Protein AF-A0A1I1DSZ1-F1 (afdb_monomer_lite)

Structure (mmCIF, N/CA/C/O backbone):
data_AF-A0A1I1DSZ1-F1
#
_entry.id   AF-A0A1I1DSZ1-F1
#
loop_
_atom_site.group_PDB
_atom_site.id
_atom_site.type_symbol
_atom_site.label_atom_id
_atom_site.label_alt_id
_atom_site.label_comp_id
_atom_site.label_asym_id
_atom_site.label_entity_id
_atom_site.label_seq_id
_atom_site.pdbx_PDB_ins_code
_atom_site.Cartn_x
_atom_site.Cartn_y
_atom_site.Cartn_z
_atom_site.occupancy
_atom_site.B_iso_or_equiv
_atom_site.auth_seq_id
_atom_site.auth_comp_id
_atom_site.auth_asym_id
_atom_site.auth_atom_id
_atom_site.pdbx_PDB_model_num
ATOM 1 N N . MET A 1 1 ? -12.178 -10.211 32.747 1.00 50.91 1 MET A N 1
ATOM 2 C CA . MET A 1 1 ? -12.895 -9.896 31.488 1.00 50.91 1 MET A CA 1
ATOM 3 C C . MET A 1 1 ? -11.875 -9.469 30.438 1.00 50.91 1 MET A C 1
ATOM 5 O O . MET A 1 1 ? -11.213 -8.455 30.633 1.00 50.91 1 MET A O 1
ATOM 9 N N . VAL A 1 2 ? -11.686 -10.250 29.371 1.00 56.44 2 VAL A N 1
ATOM 10 C CA . VAL A 1 2 ? -10.762 -9.901 28.275 1.00 56.44 2 VAL A CA 1
ATOM 11 C C . VAL A 1 2 ? -11.432 -8.839 27.404 1.00 56.44 2 VAL A C 1
ATOM 13 O O . VAL A 1 2 ? -12.460 -9.097 26.785 1.00 56.44 2 VAL A O 1
ATOM 16 N N . LYS A 1 3 ? -10.878 -7.623 27.383 1.00 55.81 3 LYS A N 1
ATOM 17 C CA . LYS A 1 3 ? -11.361 -6.529 26.530 1.00 55.81 3 LYS A CA 1
ATOM 18 C C . LYS A 1 3 ? -11.079 -6.880 25.066 1.00 55.81 3 LYS A C 1
ATOM 20 O O . LYS A 1 3 ? -9.922 -6.864 24.651 1.00 55.81 3 LYS A O 1
ATOM 25 N N . LYS A 1 4 ? -12.117 -7.193 24.284 1.00 61.94 4 LYS A N 1
ATOM 26 C CA . LYS A 1 4 ? -11.973 -7.396 22.836 1.00 61.94 4 LYS A CA 1
ATOM 27 C C . LYS A 1 4 ? -11.721 -6.039 22.171 1.00 61.94 4 LYS A C 1
ATOM 29 O O . LYS A 1 4 ? -12.481 -5.090 22.358 1.00 61.94 4 LYS A O 1
ATOM 34 N N . ARG A 1 5 ? -10.616 -5.933 21.434 1.00 66.88 5 ARG A N 1
ATOM 35 C CA . ARG A 1 5 ? -10.260 -4.757 20.632 1.00 66.88 5 ARG A CA 1
ATOM 36 C C . ARG A 1 5 ? -10.725 -4.992 19.198 1.00 66.88 5 ARG A C 1
ATOM 38 O O . ARG A 1 5 ? -10.250 -5.917 18.552 1.00 66.88 5 ARG A O 1
ATOM 45 N N . TYR A 1 6 ? -11.656 -4.172 18.722 1.00 75.12 6 TYR A N 1
ATOM 46 C CA . TYR A 1 6 ? -12.187 -4.221 17.364 1.00 75.12 6 TYR A CA 1
ATOM 47 C C . TYR A 1 6 ? -11.586 -3.106 16.516 1.00 75.12 6 TYR A C 1
ATOM 49 O O . TYR A 1 6 ? -11.375 -1.978 16.973 1.00 75.12 6 TYR A O 1
ATOM 57 N N . MET A 1 7 ? -11.312 -3.432 15.263 1.00 75.88 7 MET A N 1
ATOM 58 C CA . MET A 1 7 ? -10.764 -2.501 14.290 1.00 75.88 7 MET A CA 1
ATOM 59 C C . MET A 1 7 ? -11.829 -1.467 13.903 1.00 75.88 7 MET A C 1
ATOM 61 O O . MET A 1 7 ? -12.963 -1.823 13.588 1.00 75.88 7 MET A O 1
ATOM 65 N N . ASN A 1 8 ? -11.478 -0.183 13.962 1.00 82.88 8 ASN A N 1
ATOM 66 C CA . ASN A 1 8 ? -12.425 0.902 13.714 1.00 82.88 8 ASN A CA 1
ATOM 67 C C . ASN A 1 8 ? -12.707 1.068 12.206 1.00 82.88 8 ASN A C 1
ATOM 69 O O . ASN A 1 8 ? -11.882 0.680 11.376 1.00 82.88 8 ASN A O 1
ATOM 73 N N . LYS A 1 9 ? -13.837 1.683 11.821 1.00 83.06 9 LYS A N 1
ATOM 74 C CA . LYS A 1 9 ? -14.225 1.835 10.397 1.00 83.06 9 LYS A CA 1
ATOM 75 C C . LYS A 1 9 ? -13.147 2.534 9.553 1.00 83.06 9 LYS A C 1
ATOM 77 O O . LYS A 1 9 ? -12.882 2.122 8.428 1.00 83.06 9 LYS A O 1
ATOM 82 N N . ASN A 1 10 ? -12.493 3.551 10.112 1.00 84.31 10 ASN A N 1
ATOM 83 C CA . ASN A 1 10 ? -11.433 4.293 9.422 1.00 84.31 10 ASN A CA 1
ATOM 84 C C . ASN A 1 10 ? -10.191 3.430 9.170 1.00 84.31 10 ASN A C 1
ATOM 86 O O . ASN A 1 10 ? -9.587 3.523 8.107 1.00 84.31 10 ASN A O 1
ATOM 90 N N . ASN A 1 11 ? -9.854 2.542 10.105 1.00 85.31 11 ASN A N 1
ATOM 91 C CA . ASN A 1 11 ? -8.743 1.607 9.950 1.00 85.31 11 ASN A CA 1
ATOM 92 C C . ASN A 1 11 ? -9.037 0.577 8.864 1.00 85.31 11 ASN A C 1
ATOM 94 O O . ASN A 1 11 ? -8.162 0.256 8.067 1.00 85.31 11 ASN A O 1
ATOM 98 N N . TRP A 1 12 ? -10.277 0.082 8.816 1.00 87.81 12 TRP A N 1
ATOM 99 C CA . TRP A 1 12 ? -10.745 -0.797 7.746 1.00 87.81 12 TRP A CA 1
ATOM 100 C C . TRP A 1 12 ? -10.619 -0.133 6.374 1.00 87.81 12 TRP A C 1
ATOM 102 O O . TRP A 1 12 ? -10.145 -0.757 5.429 1.00 87.81 12 TRP A O 1
ATOM 112 N N . LEU A 1 13 ? -10.984 1.147 6.283 1.00 90.00 13 LEU A N 1
ATOM 113 C CA . LEU A 1 13 ? -10.827 1.954 5.073 1.00 90.00 13 LEU A CA 1
ATOM 114 C C . LEU A 1 13 ? -9.354 2.132 4.684 1.00 90.00 13 LEU A C 1
ATOM 116 O O . LEU A 1 13 ? -9.006 1.905 3.529 1.00 90.00 13 LEU A O 1
ATOM 120 N N . MET A 1 14 ? -8.485 2.479 5.640 1.00 88.94 14 MET A N 1
ATOM 121 C CA . MET A 1 14 ? -7.040 2.587 5.398 1.00 88.94 14 MET A CA 1
ATOM 122 C C . MET A 1 14 ? -6.441 1.257 4.940 1.00 88.94 14 MET A C 1
ATOM 124 O O . MET A 1 14 ? -5.673 1.238 3.983 1.00 88.94 14 MET A O 1
ATOM 128 N N . MET A 1 15 ? -6.830 0.143 5.563 1.00 91.19 15 MET A N 1
ATOM 129 C CA . MET A 1 15 ? -6.387 -1.190 5.160 1.00 91.19 15 MET A CA 1
ATOM 130 C C . MET A 1 15 ? -6.835 -1.512 3.730 1.00 91.19 15 MET A C 1
ATOM 132 O O . MET A 1 15 ? -6.018 -1.938 2.918 1.00 91.19 15 MET A O 1
ATOM 136 N N . GLY A 1 16 ? -8.106 -1.259 3.400 1.00 91.88 16 GLY A N 1
ATOM 137 C CA . GLY A 1 16 ? -8.635 -1.466 2.050 1.00 91.88 16 GLY A CA 1
ATOM 138 C C . GLY A 1 16 ? -7.912 -0.626 0.993 1.00 91.88 16 GLY A C 1
ATOM 139 O O . GLY A 1 16 ? -7.554 -1.143 -0.063 1.00 91.88 16 GLY A O 1
ATOM 140 N N . LEU A 1 17 ? -7.627 0.643 1.297 1.00 92.50 17 LEU A N 1
ATOM 141 C CA . LEU A 1 17 ? -6.847 1.524 0.424 1.00 92.50 17 LEU A CA 1
ATOM 142 C C . LEU A 1 17 ? -5.405 1.036 0.252 1.00 92.50 17 LEU A C 1
ATOM 144 O O . LEU A 1 17 ? -4.899 1.023 -0.867 1.00 92.50 17 LEU A O 1
ATOM 148 N N . GLY A 1 18 ? -4.757 0.595 1.332 1.00 91.75 18 GLY A N 1
ATOM 149 C CA . GLY A 1 18 ? -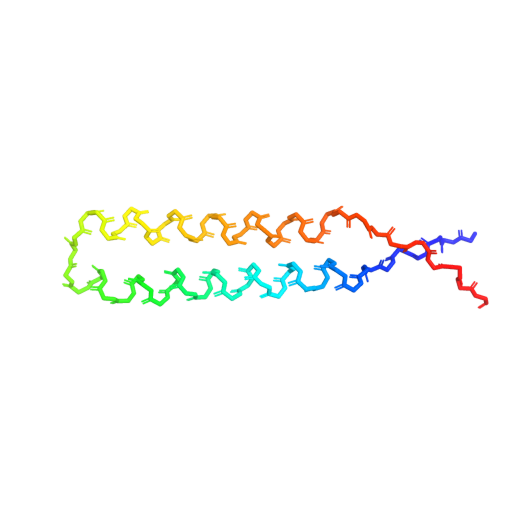3.412 0.027 1.275 1.00 91.75 18 GLY A CA 1
ATOM 150 C C . GLY A 1 18 ? -3.349 -1.205 0.370 1.00 91.75 18 GLY A C 1
ATOM 151 O O . GLY A 1 18 ? -2.493 -1.269 -0.508 1.00 91.75 18 GLY A O 1
ATOM 152 N N . ILE A 1 19 ? -4.312 -2.126 0.501 1.00 93.31 19 ILE A N 1
ATOM 153 C CA . ILE A 1 19 ? -4.421 -3.318 -0.356 1.00 93.31 19 ILE A CA 1
ATOM 154 C C . ILE A 1 19 ? -4.583 -2.920 -1.829 1.00 93.31 19 ILE A C 1
ATOM 156 O O . ILE A 1 19 ? -3.915 -3.489 -2.693 1.00 93.31 19 ILE A O 1
ATOM 160 N N . LEU A 1 20 ? -5.427 -1.926 -2.124 1.00 94.50 20 LEU A N 1
ATOM 161 C CA . LEU A 1 20 ? -5.635 -1.434 -3.487 1.00 94.50 20 LEU A CA 1
ATOM 162 C C . LEU A 1 20 ? -4.343 -0.863 -4.095 1.00 94.50 20 LEU A C 1
ATOM 164 O O . LEU A 1 20 ? -4.009 -1.169 -5.239 1.00 94.50 20 LEU A O 1
ATOM 168 N N . ILE A 1 21 ? -3.594 -0.069 -3.324 1.00 92.62 21 ILE A N 1
ATOM 169 C CA . ILE A 1 21 ? -2.311 0.511 -3.751 1.00 92.62 21 ILE A CA 1
ATOM 170 C C . ILE A 1 21 ? -1.276 -0.591 -4.001 1.00 92.62 21 ILE A C 1
ATOM 172 O O . ILE A 1 21 ? -0.591 -0.571 -5.024 1.00 92.62 21 ILE A O 1
ATOM 176 N N . THR A 1 22 ? -1.187 -1.586 -3.116 1.00 92.06 22 THR A N 1
ATOM 177 C CA . THR A 1 22 ? -0.303 -2.743 -3.310 1.00 92.06 22 THR A CA 1
ATOM 178 C C . THR A 1 22 ? -0.680 -3.523 -4.574 1.00 92.06 22 THR A C 1
ATOM 180 O O . THR A 1 22 ? 0.200 -3.908 -5.342 1.00 92.06 22 THR A O 1
ATOM 183 N N . PHE A 1 23 ? -1.974 -3.704 -4.849 1.00 90.50 23 PHE A N 1
ATOM 184 C CA . PHE A 1 23 ? -2.438 -4.378 -6.063 1.00 90.50 23 PHE A CA 1
ATOM 185 C C . PHE A 1 23 ? -2.073 -3.604 -7.342 1.00 90.50 23 PHE A C 1
ATOM 187 O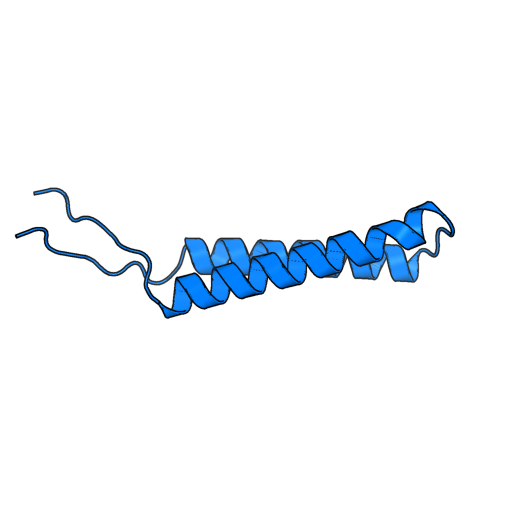 O . PHE A 1 23 ? -1.629 -4.202 -8.322 1.00 90.50 23 PHE A O 1
ATOM 194 N N . LEU A 1 24 ? -2.173 -2.270 -7.321 1.00 88.88 24 LEU A N 1
ATOM 195 C CA . LEU A 1 24 ? -1.704 -1.414 -8.417 1.00 88.88 24 LEU A CA 1
ATOM 196 C C . LEU A 1 24 ? -0.190 -1.536 -8.631 1.00 88.88 24 LEU A C 1
ATOM 198 O O . LEU A 1 24 ? 0.259 -1.674 -9.768 1.00 88.88 24 LEU A O 1
ATOM 202 N N . GLY A 1 25 ? 0.592 -1.545 -7.547 1.00 86.19 25 GLY A N 1
ATOM 203 C CA . GLY A 1 25 ? 2.036 -1.784 -7.596 1.00 86.19 25 GLY A CA 1
ATOM 204 C C . GLY A 1 25 ? 2.382 -3.128 -8.243 1.00 86.19 25 GLY A C 1
ATOM 205 O O . GLY A 1 25 ? 3.263 -3.190 -9.095 1.00 86.19 25 GLY A O 1
ATOM 206 N N . TYR A 1 26 ? 1.641 -4.187 -7.910 1.00 86.19 26 TYR A N 1
ATOM 207 C CA . TYR A 1 26 ? 1.799 -5.502 -8.535 1.00 86.19 26 TYR A CA 1
ATOM 208 C C . TYR A 1 26 ? 1.468 -5.483 -10.034 1.00 86.19 26 TYR A C 1
ATOM 210 O O . TYR A 1 26 ? 2.223 -6.027 -10.839 1.00 86.19 26 TYR A O 1
ATOM 218 N N . TYR A 1 27 ? 0.383 -4.816 -10.435 1.00 85.69 27 TYR A N 1
ATOM 219 C CA . TYR A 1 27 ? 0.013 -4.709 -11.848 1.00 85.69 27 TYR A CA 1
ATOM 220 C C . TYR A 1 27 ? 1.086 -3.988 -12.676 1.00 85.69 27 TYR A C 1
ATOM 222 O O . TYR A 1 27 ? 1.375 -4.387 -13.804 1.00 85.69 27 TYR A O 1
ATOM 230 N N . LEU A 1 28 ? 1.736 -2.978 -12.090 1.00 81.56 28 LEU A N 1
ATOM 231 C CA . LEU A 1 28 ? 2.849 -2.264 -12.715 1.00 81.56 28 LEU A CA 1
ATOM 232 C C . LEU A 1 28 ? 4.077 -3.155 -12.949 1.00 81.56 28 LEU A C 1
ATOM 234 O O . LEU A 1 28 ? 4.819 -2.887 -13.888 1.00 81.56 28 LEU A O 1
ATOM 238 N N . ILE A 1 29 ? 4.273 -4.229 -12.171 1.00 78.75 29 ILE A N 1
ATOM 239 C CA . ILE A 1 29 ? 5.393 -5.177 -12.337 1.00 78.75 29 ILE A CA 1
ATOM 240 C C . ILE A 1 29 ? 5.239 -6.043 -13.590 1.00 78.75 29 ILE A C 1
ATOM 242 O O . ILE A 1 29 ? 6.238 -6.360 -14.235 1.00 78.75 29 ILE A O 1
ATOM 246 N N . SER A 1 30 ? 4.014 -6.407 -13.975 1.00 69.38 30 SER A N 1
ATOM 247 C CA . SER A 1 30 ? 3.779 -7.303 -15.116 1.00 69.38 30 SER A CA 1
ATOM 248 C C . SER A 1 30 ? 4.356 -6.820 -16.461 1.00 69.38 30 SER A C 1
ATOM 250 O O . SER A 1 30 ? 4.818 -7.675 -17.215 1.00 69.38 30 SER A O 1
ATOM 252 N N . PRO A 1 31 ? 4.322 -5.524 -16.828 1.00 65.25 31 PRO A N 1
ATOM 253 C CA . PRO A 1 31 ? 5.007 -5.045 -18.032 1.00 65.25 31 PRO A CA 1
ATOM 254 C C . PRO A 1 31 ? 6.530 -4.920 -17.856 1.00 65.25 31 PRO A C 1
ATOM 256 O O . PRO A 1 31 ? 7.261 -5.105 -18.824 1.00 65.25 31 PRO A O 1
ATOM 259 N N . ILE A 1 32 ? 7.026 -4.676 -16.637 1.00 65.06 32 ILE A N 1
ATOM 260 C CA . ILE A 1 32 ? 8.468 -4.527 -16.354 1.00 65.06 32 ILE A CA 1
ATOM 261 C C . ILE A 1 32 ? 9.230 -5.837 -16.584 1.00 65.06 32 ILE A C 1
ATOM 263 O O . ILE A 1 32 ? 10.389 -5.819 -16.988 1.00 65.06 32 ILE A O 1
ATOM 267 N N . THR A 1 33 ? 8.599 -6.987 -16.340 1.00 66.38 33 THR A N 1
ATOM 268 C CA . THR A 1 33 ? 9.235 -8.292 -16.577 1.00 66.38 33 THR A CA 1
ATOM 269 C C . THR A 1 33 ? 9.408 -8.624 -18.060 1.00 66.38 33 THR A C 1
ATOM 271 O O . THR A 1 33 ? 10.168 -9.536 -18.377 1.00 66.38 33 THR A O 1
ATOM 274 N N . ARG A 1 34 ? 8.728 -7.903 -18.963 1.00 68.50 34 ARG A N 1
ATOM 275 C CA . ARG A 1 34 ? 8.873 -8.049 -20.421 1.00 68.50 34 ARG A CA 1
ATOM 276 C C . ARG A 1 34 ? 9.873 -7.051 -20.997 1.00 68.50 34 ARG A C 1
ATOM 278 O O . ARG A 1 34 ? 10.751 -7.466 -21.740 1.00 68.50 34 ARG A O 1
ATOM 285 N N . ASP A 1 35 ? 9.774 -5.788 -20.584 1.00 70.25 35 ASP A N 1
ATOM 286 C CA . ASP A 1 35 ? 10.674 -4.706 -20.983 1.00 70.25 35 ASP A CA 1
ATOM 287 C C . ASP A 1 35 ? 11.232 -4.037 -19.720 1.00 70.25 35 ASP A C 1
ATOM 289 O O . ASP A 1 35 ? 10.601 -3.165 -19.111 1.00 70.25 35 ASP A O 1
ATOM 293 N N . TYR A 1 36 ? 12.405 -4.501 -19.276 1.00 69.25 36 TYR A N 1
ATOM 294 C CA . TYR A 1 36 ? 13.006 -4.040 -18.027 1.00 69.25 36 TYR A CA 1
ATOM 295 C C . TYR A 1 36 ? 13.518 -2.603 -18.162 1.00 69.25 36 TYR A C 1
ATOM 297 O O . TYR A 1 36 ? 14.656 -2.343 -18.551 1.00 69.25 36 TYR A O 1
ATOM 305 N N . GLU A 1 37 ? 12.666 -1.652 -17.796 1.00 78.88 37 GLU A N 1
ATOM 306 C CA . GLU A 1 37 ? 13.037 -0.256 -17.614 1.00 78.88 37 GLU A CA 1
ATOM 307 C C . GLU A 1 37 ? 13.264 0.029 -16.124 1.00 78.88 37 GLU A C 1
ATOM 309 O O . GLU A 1 37 ? 12.318 0.119 -15.333 1.00 78.88 37 GLU A O 1
ATOM 314 N N . THR A 1 38 ? 14.530 0.219 -15.739 1.00 77.25 38 THR A N 1
ATOM 315 C CA . THR A 1 38 ? 14.967 0.474 -14.354 1.00 77.25 38 THR A CA 1
ATOM 316 C C . THR A 1 38 ? 14.133 1.532 -13.606 1.00 77.25 38 THR A C 1
ATOM 318 O O . THR A 1 38 ? 13.795 1.290 -12.444 1.00 77.25 38 THR A O 1
ATOM 321 N N . PRO A 1 39 ? 13.726 2.672 -14.212 1.00 83.44 39 PRO A N 1
ATOM 322 C CA . PRO A 1 39 ? 12.900 3.661 -13.518 1.00 83.44 39 PRO A CA 1
ATOM 323 C C . PRO A 1 39 ? 11.508 3.127 -13.167 1.00 83.44 39 PRO A C 1
ATOM 325 O O . PRO A 1 39 ? 11.042 3.309 -12.043 1.00 83.44 39 PRO A O 1
ATOM 328 N N . LYS A 1 40 ? 10.851 2.423 -14.098 1.00 80.62 40 LYS A N 1
ATOM 329 C CA . LYS A 1 40 ? 9.521 1.837 -13.872 1.00 80.62 40 LYS A CA 1
ATOM 330 C C . LYS A 1 40 ? 9.587 0.762 -12.785 1.00 80.62 40 LYS A C 1
ATOM 332 O O . LYS A 1 40 ? 8.733 0.747 -11.901 1.00 80.62 40 LYS A O 1
ATOM 337 N N . ALA A 1 41 ? 10.638 -0.063 -12.797 1.00 83.31 41 ALA A N 1
ATOM 338 C CA . ALA A 1 41 ? 10.926 -1.047 -11.751 1.00 83.31 41 ALA A CA 1
ATOM 339 C C . ALA A 1 41 ? 11.041 -0.417 -10.360 1.00 83.31 41 ALA A C 1
ATOM 341 O O . ALA A 1 41 ? 10.387 -0.868 -9.418 1.00 83.31 41 ALA A O 1
ATOM 342 N N . PHE A 1 42 ? 11.807 0.669 -10.244 1.00 86.69 42 PHE A N 1
ATOM 343 C CA . PHE A 1 42 ? 11.947 1.405 -8.993 1.00 86.69 42 PHE A CA 1
ATOM 344 C C . PHE A 1 42 ? 10.604 1.956 -8.494 1.00 86.69 42 PHE A C 1
ATOM 346 O O . PHE A 1 42 ? 10.254 1.762 -7.328 1.00 86.69 42 PHE A O 1
ATOM 353 N N . PHE A 1 43 ? 9.813 2.574 -9.378 1.00 87.50 43 PHE A N 1
ATOM 354 C CA . PHE A 1 43 ? 8.488 3.085 -9.020 1.00 87.50 43 PHE A CA 1
ATOM 355 C C . PHE A 1 43 ? 7.535 1.977 -8.565 1.00 87.50 43 PHE A C 1
ATOM 357 O O . PHE A 1 43 ? 6.854 2.148 -7.556 1.00 87.50 43 PHE A O 1
ATOM 364 N N . ALA A 1 44 ? 7.506 0.832 -9.247 1.00 87.88 44 ALA A N 1
ATOM 365 C CA . ALA A 1 44 ? 6.643 -0.284 -8.867 1.00 87.88 44 ALA A CA 1
ATOM 366 C C . ALA A 1 44 ? 6.989 -0.832 -7.470 1.00 87.88 44 ALA A C 1
ATOM 368 O O . ALA A 1 44 ? 6.097 -1.043 -6.644 1.00 87.88 44 ALA A O 1
ATOM 369 N N . ILE A 1 45 ? 8.283 -0.985 -7.169 1.00 89.06 45 ILE A N 1
ATOM 370 C CA . ILE A 1 45 ? 8.760 -1.403 -5.843 1.00 89.06 45 ILE A CA 1
ATOM 371 C C . ILE A 1 45 ? 8.391 -0.361 -4.783 1.00 89.06 45 ILE A C 1
ATOM 373 O O . ILE A 1 45 ? 7.933 -0.720 -3.696 1.00 89.06 45 ILE A O 1
ATOM 377 N N . LEU A 1 46 ? 8.553 0.928 -5.082 1.00 91.56 46 LEU A N 1
ATOM 378 C CA . LEU A 1 46 ? 8.212 2.002 -4.153 1.00 91.56 46 LEU A CA 1
ATOM 379 C C . LEU A 1 46 ? 6.709 2.010 -3.834 1.00 91.56 46 LEU A C 1
ATOM 381 O O . LEU A 1 46 ? 6.336 2.055 -2.663 1.00 91.56 46 LEU A O 1
ATOM 385 N N . VAL A 1 47 ? 5.851 1.879 -4.850 1.00 92.25 47 VAL A N 1
ATOM 386 C CA . VAL A 1 47 ? 4.390 1.796 -4.684 1.00 92.25 47 VAL A CA 1
ATOM 387 C C . VAL A 1 47 ? 3.992 0.582 -3.841 1.00 92.25 47 VAL A C 1
ATOM 389 O O . VAL A 1 47 ? 3.160 0.715 -2.943 1.00 92.25 47 VAL A O 1
ATOM 392 N N . LEU A 1 48 ? 4.617 -0.581 -4.060 1.00 92.00 48 LEU A N 1
ATOM 393 C CA . LEU A 1 48 ? 4.379 -1.769 -3.234 1.00 92.00 48 LEU A CA 1
ATOM 394 C C . LEU A 1 48 ? 4.726 -1.536 -1.760 1.00 92.00 48 LEU A C 1
ATOM 396 O O . LEU A 1 48 ? 3.924 -1.872 -0.887 1.00 92.00 48 LEU A O 1
ATOM 400 N N . ASN A 1 49 ? 5.894 -0.950 -1.485 1.00 93.69 49 ASN A N 1
ATOM 401 C CA . ASN A 1 49 ? 6.340 -0.677 -0.118 1.00 93.69 49 ASN A CA 1
ATOM 402 C C . ASN A 1 49 ? 5.423 0.327 0.588 1.00 93.69 49 ASN A C 1
ATOM 404 O O . ASN A 1 49 ? 5.058 0.115 1.743 1.00 93.69 49 ASN A O 1
ATOM 408 N N . VAL A 1 50 ? 5.003 1.387 -0.108 1.00 94.62 50 VAL A N 1
ATOM 409 C CA . VAL A 1 50 ? 4.067 2.382 0.434 1.00 94.62 50 VAL A CA 1
ATOM 410 C C . VAL A 1 50 ? 2.703 1.752 0.719 1.00 94.62 50 VAL A C 1
ATOM 412 O O . VAL A 1 50 ? 2.165 1.943 1.809 1.00 94.62 50 VAL A O 1
ATOM 415 N N . GLY A 1 51 ? 2.160 0.961 -0.213 1.00 91.69 51 GLY A N 1
ATOM 416 C CA . GLY A 1 51 ? 0.898 0.248 -0.007 1.00 91.69 51 GLY A CA 1
ATOM 417 C C . GLY A 1 51 ? 0.956 -0.678 1.210 1.00 91.69 51 GLY A C 1
ATOM 418 O O . GLY A 1 51 ? 0.075 -0.628 2.070 1.00 91.69 51 GLY A O 1
ATOM 419 N N . LEU A 1 52 ? 2.046 -1.439 1.351 1.00 93.25 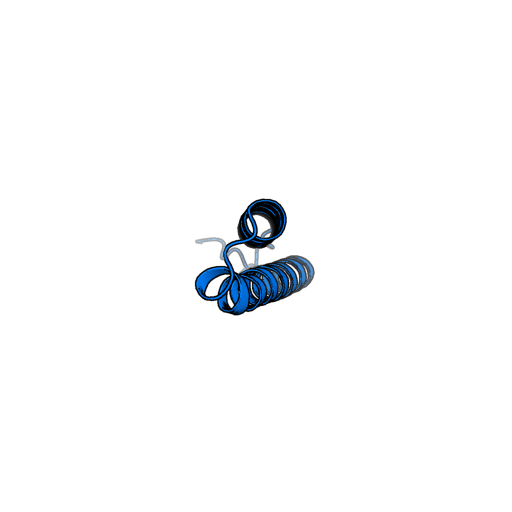52 LEU A N 1
ATOM 420 C CA . LEU A 1 52 ? 2.264 -2.323 2.497 1.00 93.25 52 LEU A CA 1
ATOM 421 C C . LEU A 1 52 ? 2.343 -1.546 3.822 1.00 93.25 52 LEU A C 1
ATOM 423 O O . LEU A 1 52 ? 1.721 -1.942 4.806 1.00 93.25 52 LEU A O 1
ATOM 427 N N . LEU A 1 53 ? 3.052 -0.414 3.843 1.00 93.69 53 LEU A N 1
ATOM 428 C CA . LEU A 1 53 ? 3.129 0.478 5.005 1.00 93.69 53 LEU A CA 1
ATOM 429 C C . LEU A 1 53 ? 1.744 0.974 5.435 1.00 93.69 53 LEU A C 1
ATOM 431 O O . LEU A 1 53 ? 1.426 0.948 6.623 1.00 93.69 53 LEU A O 1
ATOM 435 N N . ILE A 1 54 ? 0.898 1.368 4.482 1.00 91.75 54 ILE A N 1
ATOM 436 C CA . ILE A 1 54 ? -0.476 1.813 4.754 1.00 91.75 54 ILE A CA 1
ATOM 437 C C . ILE A 1 54 ? -1.311 0.674 5.354 1.00 91.75 54 ILE A C 1
ATOM 439 O O . ILE A 1 54 ? -2.052 0.906 6.311 1.00 91.75 54 ILE A O 1
ATOM 443 N N . VAL A 1 55 ? -1.168 -0.558 4.850 1.00 91.00 55 VAL A N 1
ATOM 444 C CA . VAL A 1 55 ? -1.845 -1.737 5.418 1.00 91.00 55 VAL A CA 1
ATOM 445 C C . VAL A 1 55 ? -1.408 -1.974 6.863 1.00 91.00 55 VAL A C 1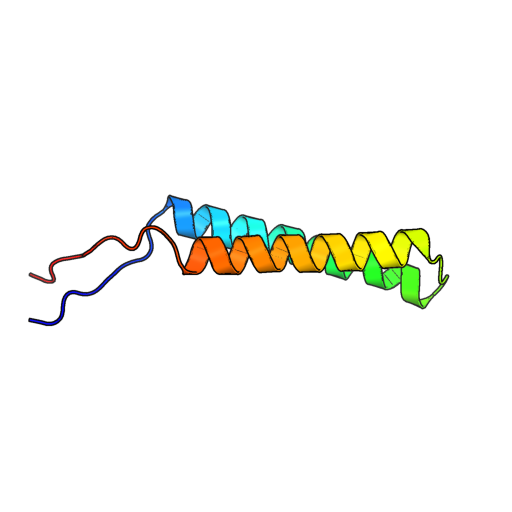
ATOM 447 O O . VAL A 1 55 ? -2.260 -2.134 7.737 1.00 91.00 55 VAL A O 1
ATOM 450 N N . ILE A 1 56 ? -0.101 -1.946 7.137 1.00 90.00 56 ILE A N 1
ATOM 451 C CA . ILE A 1 56 ? 0.449 -2.142 8.487 1.00 90.00 56 ILE A CA 1
ATOM 452 C C . ILE A 1 56 ? -0.050 -1.052 9.443 1.00 90.00 56 ILE A C 1
ATOM 454 O O . ILE A 1 56 ? -0.454 -1.350 10.568 1.00 90.00 56 ILE A O 1
ATOM 458 N N . LEU A 1 57 ? -0.070 0.209 9.007 1.00 87.94 57 LEU A N 1
ATOM 459 C CA . LEU A 1 57 ? -0.588 1.325 9.801 1.00 87.94 57 LEU A CA 1
ATOM 460 C C . LEU A 1 57 ? -2.093 1.186 10.066 1.00 87.94 57 LEU A C 1
ATOM 462 O O . LEU A 1 57 ? -2.530 1.336 11.207 1.00 87.94 57 LEU A O 1
ATOM 466 N N . GLY A 1 58 ? -2.879 0.820 9.051 1.00 85.44 58 GLY A N 1
ATOM 467 C CA . GLY A 1 58 ? -4.306 0.538 9.207 1.00 85.44 58 GLY A CA 1
ATOM 468 C C . GLY A 1 58 ? -4.565 -0.579 10.220 1.00 85.44 58 GLY A C 1
ATOM 469 O O . GLY A 1 58 ? -5.443 -0.447 11.069 1.00 85.44 58 GLY A O 1
ATOM 470 N N . LEU A 1 59 ? -3.758 -1.643 10.187 1.00 84.81 59 LEU A N 1
ATOM 471 C CA . LEU A 1 59 ? -3.840 -2.775 11.113 1.00 84.81 59 LEU A CA 1
ATOM 472 C C . LEU A 1 59 ? -3.303 -2.489 12.519 1.00 84.81 59 LEU A C 1
ATOM 474 O O . LEU A 1 59 ? -3.602 -3.261 13.420 1.00 84.81 59 LEU A O 1
ATOM 478 N N . SER A 1 60 ? -2.502 -1.446 12.738 1.00 80.00 60 SER A N 1
ATOM 479 C CA . SER A 1 60 ? -1.838 -1.205 14.033 1.00 80.00 60 SER A CA 1
ATOM 480 C C . SER A 1 60 ? -2.455 -0.067 14.847 1.00 80.00 60 SER A C 1
ATOM 482 O O . SER A 1 60 ? -2.358 -0.067 16.076 1.00 80.00 60 SER A O 1
ATOM 484 N N . LEU A 1 61 ? -3.115 0.892 14.199 1.00 72.56 61 LEU A N 1
ATOM 485 C CA . LEU A 1 61 ? -3.629 2.094 14.855 1.00 72.56 61 LEU A CA 1
ATOM 486 C C . LEU A 1 61 ? -5.062 1.911 15.387 1.00 72.56 61 LEU A C 1
ATOM 488 O O . LEU A 1 61 ? -5.804 1.057 14.930 1.00 72.56 61 LEU A O 1
ATOM 492 N N . ASN A 1 62 ? -5.479 2.732 16.359 1.00 62.53 62 ASN A N 1
ATOM 493 C CA . ASN A 1 62 ? -6.887 3.011 16.712 1.00 62.53 62 ASN A CA 1
ATOM 494 C C . ASN A 1 62 ? -7.849 1.819 16.912 1.00 62.53 62 ASN A C 1
ATOM 496 O O . ASN A 1 62 ? -9.009 1.859 16.494 1.00 62.53 62 ASN A O 1
ATOM 500 N N . PHE A 1 63 ? -7.419 0.768 17.604 1.00 65.19 63 PHE A N 1
ATOM 501 C CA . PHE A 1 63 ? -8.339 -0.290 18.018 1.00 65.19 63 PHE A CA 1
ATOM 502 C C . PHE A 1 63 ? -9.354 0.209 19.053 1.00 65.19 63 PHE A C 1
ATOM 504 O O . PHE A 1 63 ? -8.996 0.600 20.165 1.00 65.19 63 PHE A O 1
ATOM 511 N N . SER A 1 64 ? -10.634 0.136 18.698 1.00 59.91 64 SER A N 1
ATOM 512 C CA . SER A 1 64 ? -11.748 0.428 19.597 1.00 59.91 64 SER A CA 1
ATOM 513 C C . SER A 1 64 ? -11.916 -0.704 20.613 1.00 59.91 64 SER A C 1
ATOM 515 O O . SER A 1 64 ? -11.884 -1.883 20.267 1.00 59.9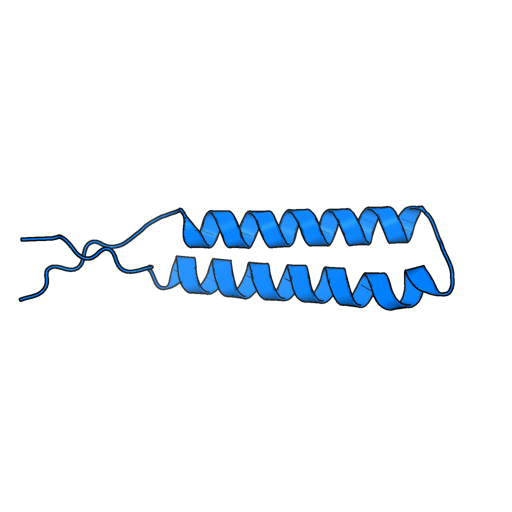1 64 SER A O 1
ATOM 517 N N . VAL A 1 65 ? -12.058 -0.374 21.895 1.00 59.62 65 VAL A N 1
ATOM 518 C CA . VAL A 1 65 ? -12.293 -1.375 22.943 1.00 59.62 65 VAL A CA 1
ATOM 519 C C . VAL A 1 65 ? -13.794 -1.635 23.027 1.00 59.62 65 VAL A C 1
ATOM 521 O O . VAL A 1 65 ? -14.536 -0.791 23.521 1.00 59.62 65 VAL A O 1
ATOM 524 N N . GLY A 1 66 ? -14.245 -2.800 22.563 1.00 55.34 66 GLY A N 1
ATOM 525 C CA . GLY A 1 66 ? -15.627 -3.237 22.741 1.00 55.34 66 GLY A CA 1
ATOM 526 C C . GLY A 1 66 ? -15.782 -3.979 24.067 1.00 55.34 66 GLY A C 1
ATOM 527 O O . GLY A 1 66 ? -15.105 -4.981 24.304 1.00 55.34 66 GLY A O 1
ATOM 528 N N . GLN A 1 67 ? -16.672 -3.503 24.942 1.00 46.47 67 GLN A N 1
ATOM 529 C CA . GLN A 1 67 ? -17.131 -4.294 26.084 1.00 46.47 67 GLN A CA 1
ATOM 530 C C . GLN A 1 67 ? -18.123 -5.339 25.567 1.00 46.47 67 GLN A C 1
ATOM 532 O O . GLN A 1 67 ? -19.205 -4.984 25.105 1.00 46.47 67 GLN A O 1
ATOM 537 N N . SER A 1 68 ? -17.749 -6.622 25.607 1.00 46.81 68 SER A N 1
ATOM 538 C CA . SER A 1 68 ? -18.742 -7.689 25.487 1.00 46.81 68 SER A CA 1
ATOM 539 C C . SER A 1 68 ? -19.639 -7.605 26.719 1.00 46.81 68 SER A C 1
ATOM 541 O O . SER A 1 68 ? -19.141 -7.805 27.829 1.00 46.81 68 SER A O 1
ATOM 543 N N . ARG A 1 69 ? -20.904 -7.231 26.515 1.00 48.53 69 ARG A N 1
ATOM 544 C CA . ARG A 1 69 ? -21.956 -7.452 27.509 1.00 48.53 69 ARG A CA 1
ATOM 545 C C . ARG A 1 69 ? -22.155 -8.947 27.711 1.00 48.53 69 ARG A C 1
ATOM 547 O O . ARG A 1 69 ? -22.031 -9.675 26.700 1.00 48.53 69 ARG A O 1
#

Foldseek 3Di:
DDFDWAQDPVLVVLLVQLVVQLVVLVVLVVVCVVPPDPVSVVVSVVSNVVSVVSNVCSVPDDTDGDDDD

Radius of gyration: 16.94 Å; chains: 1; bounding box: 37×14×52 Å

Organism: Brevinema andersonii (NCBI:txid34097)

Sequence (69 aa):
MVKKRYMNKNNWLMMGLGILITFLGYYLISPITRDYETPKAFFAI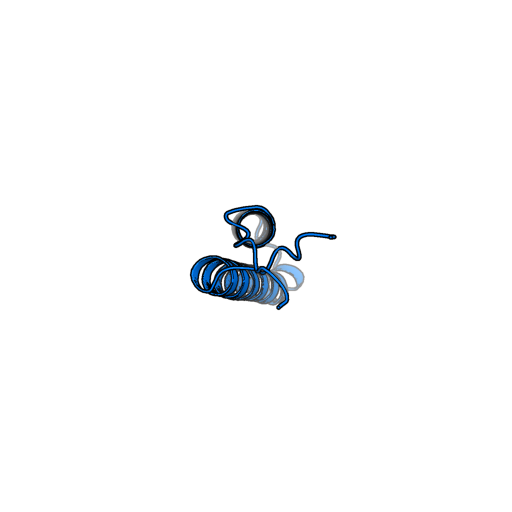LVLNVGLLIVILGLSLNFSVGQSR

pLDDT: mean 79.45, std 13.59, range [46.47, 94.62]

Secondary structure (DSSP, 8-state):
---EEEEPHHHHHHHHHHHHHHHHHHHHHHHHTTS--HHHHHHHHHHHHHHHHHHHHHHHS-EEEE---